Protein AF-A0A2P5XLQ3-F1 (afdb_monomer)

Structure (mmCIF, N/CA/C/O backbone):
data_AF-A0A2P5XLQ3-F1
#
_entry.id   AF-A0A2P5XLQ3-F1
#
loop_
_atom_site.group_PDB
_atom_site.id
_atom_site.type_symbol
_atom_site.label_atom_id
_atom_site.label_alt_id
_atom_site.label_comp_id
_atom_site.label_asym_id
_atom_site.label_entity_id
_atom_site.label_seq_id
_atom_site.pdbx_PDB_ins_code
_atom_site.Cartn_x
_atom_site.Cartn_y
_atom_site.Cartn_z
_atom_site.occupancy
_atom_site.B_iso_or_equiv
_atom_site.auth_seq_id
_atom_site.auth_comp_id
_atom_site.auth_asym_id
_atom_site.auth_atom_id
_atom_site.pdbx_PDB_model_num
ATOM 1 N N . MET A 1 1 ? -2.261 -3.321 -20.884 1.00 63.38 1 MET A N 1
ATOM 2 C CA . MET A 1 1 ? -0.799 -3.172 -21.039 1.00 63.38 1 MET A CA 1
ATOM 3 C C . MET A 1 1 ? -0.384 -2.001 -20.158 1.00 63.38 1 MET A C 1
ATOM 5 O O . MET A 1 1 ? -1.072 -0.987 -20.222 1.00 63.38 1 MET A O 1
ATOM 9 N N . VAL A 1 2 ? 0.574 -2.206 -19.244 1.00 79.94 2 VAL A N 1
ATOM 10 C CA . VAL A 1 2 ? 0.950 -1.219 -18.205 1.00 79.94 2 VAL A CA 1
ATOM 11 C C . VAL A 1 2 ? 1.872 -0.143 -18.774 1.00 79.94 2 VAL A C 1
ATOM 13 O O . VAL A 1 2 ? 1.568 1.031 -18.617 1.00 79.94 2 VAL A O 1
ATOM 16 N N . ASP A 1 3 ? 2.910 -0.561 -19.497 1.00 82.62 3 ASP A N 1
ATOM 17 C CA . ASP A 1 3 ? 3.760 0.301 -20.324 1.00 82.62 3 ASP A CA 1
ATOM 18 C C . ASP A 1 3 ? 2.931 0.839 -21.508 1.00 82.62 3 ASP A C 1
ATOM 20 O O . ASP A 1 3 ? 2.495 0.077 -22.382 1.00 82.62 3 ASP A O 1
ATOM 24 N N . ARG A 1 4 ? 2.608 2.133 -21.480 1.00 82.19 4 ARG A N 1
ATOM 25 C CA . ARG A 1 4 ? 1.771 2.809 -22.479 1.00 82.19 4 ARG A CA 1
ATOM 26 C C . ARG A 1 4 ? 2.598 3.488 -23.546 1.00 82.19 4 ARG A C 1
ATOM 28 O O . ARG A 1 4 ? 2.154 3.525 -24.696 1.00 82.19 4 ARG A O 1
ATOM 35 N N . ASP A 1 5 ? 3.748 4.031 -23.171 1.00 84.88 5 ASP A N 1
ATOM 36 C CA . ASP A 1 5 ? 4.644 4.707 -24.102 1.00 84.88 5 ASP A CA 1
ATOM 37 C C . ASP A 1 5 ? 5.533 3.727 -24.893 1.00 84.88 5 ASP A C 1
ATOM 39 O O . ASP A 1 5 ? 6.143 4.119 -25.890 1.00 84.88 5 ASP A O 1
ATOM 43 N N . ARG A 1 6 ? 5.508 2.436 -24.530 1.00 83.38 6 ARG A N 1
ATOM 44 C CA . ARG A 1 6 ? 6.303 1.343 -25.111 1.00 83.38 6 ARG A CA 1
ATOM 45 C C . ARG A 1 6 ? 7.800 1.576 -24.959 1.00 83.38 6 ARG A C 1
ATOM 47 O O . ARG A 1 6 ? 8.581 1.143 -25.810 1.00 83.38 6 ARG A O 1
ATOM 54 N N . SER A 1 7 ? 8.204 2.259 -23.894 1.00 84.19 7 SER A N 1
ATOM 55 C CA . SER A 1 7 ? 9.611 2.505 -23.596 1.00 84.19 7 SER A CA 1
ATOM 56 C C . SER A 1 7 ? 10.338 1.257 -23.088 1.00 84.19 7 SER A C 1
ATOM 58 O O . SER A 1 7 ? 11.570 1.244 -23.076 1.00 84.19 7 SER A O 1
ATOM 60 N N . GLY A 1 8 ? 9.610 0.205 -22.690 1.00 83.25 8 GLY A N 1
ATOM 61 C CA . GLY A 1 8 ? 10.166 -0.994 -22.058 1.00 83.25 8 GLY A CA 1
ATOM 62 C C . GLY A 1 8 ? 10.440 -0.826 -20.560 1.00 83.25 8 GLY A C 1
ATOM 63 O O . GLY A 1 8 ? 10.924 -1.759 -19.917 1.00 83.25 8 GLY A O 1
ATOM 64 N N . PHE A 1 9 ? 10.112 0.341 -20.007 1.00 84.69 9 PHE A N 1
ATOM 65 C CA . PHE A 1 9 ? 10.218 0.682 -18.595 1.00 84.69 9 PHE A CA 1
ATOM 66 C C . PHE A 1 9 ? 8.878 1.213 -18.096 1.00 84.69 9 PHE A C 1
ATOM 68 O O . PHE A 1 9 ? 8.028 1.589 -18.890 1.00 84.69 9 PHE A O 1
ATOM 75 N N . ILE A 1 10 ? 8.700 1.235 -16.778 1.00 86.81 10 ILE A N 1
ATOM 76 C CA . ILE A 1 10 ? 7.489 1.752 -16.142 1.00 86.81 10 ILE A CA 1
ATOM 77 C C . ILE A 1 10 ? 7.848 2.995 -15.333 1.00 86.81 10 ILE A C 1
ATOM 79 O O . ILE A 1 10 ? 8.712 2.941 -14.445 1.00 86.81 10 ILE A O 1
ATOM 83 N N . ASP A 1 11 ? 7.180 4.105 -15.646 1.00 87.38 11 ASP A N 1
ATOM 84 C CA . ASP A 1 11 ? 7.294 5.366 -14.910 1.00 87.38 11 ASP A CA 1
ATOM 85 C C . ASP A 1 11 ? 6.272 5.494 -13.758 1.00 87.38 11 ASP A C 1
ATOM 87 O O . ASP A 1 11 ? 5.421 4.626 -13.534 1.00 87.38 11 ASP A O 1
ATOM 91 N N . GLU A 1 12 ? 6.365 6.581 -12.981 1.00 87.56 12 GLU A N 1
ATOM 92 C CA . GLU A 1 12 ? 5.473 6.800 -11.835 1.00 87.56 12 GLU A CA 1
ATOM 93 C C . GLU A 1 12 ? 3.995 6.953 -12.229 1.00 87.56 12 GLU A C 1
ATOM 95 O O . GLU A 1 12 ? 3.105 6.524 -11.492 1.00 87.56 12 GLU A O 1
ATOM 100 N N . TYR A 1 13 ? 3.701 7.525 -13.395 1.00 87.25 13 TYR A N 1
ATOM 101 C CA . TYR A 1 13 ? 2.334 7.748 -13.860 1.00 87.25 13 TYR A CA 1
ATOM 102 C C . TYR A 1 13 ? 1.706 6.461 -14.394 1.00 87.25 13 TYR A C 1
ATOM 104 O O . TYR A 1 13 ? 0.527 6.194 -14.138 1.00 87.25 13 TYR A O 1
ATOM 112 N N . GLU A 1 14 ? 2.482 5.652 -15.106 1.00 88.75 14 GLU A N 1
ATOM 113 C CA . GLU A 1 14 ? 2.084 4.332 -15.584 1.00 88.75 14 GLU A CA 1
ATOM 114 C C . GLU A 1 14 ? 1.853 3.376 -14.418 1.00 88.75 14 GLU A C 1
ATOM 116 O O . GLU A 1 14 ? 0.816 2.705 -14.366 1.00 88.75 14 GLU A O 1
ATOM 121 N N . LEU A 1 15 ? 2.751 3.383 -13.427 1.00 86.94 15 LEU A N 1
ATOM 122 C CA . LEU A 1 15 ? 2.586 2.591 -12.214 1.00 86.94 15 LEU A CA 1
ATOM 123 C C . LEU A 1 15 ? 1.367 3.049 -11.407 1.00 86.94 15 LEU A C 1
ATOM 125 O O . LEU A 1 15 ? 0.558 2.214 -10.996 1.00 86.94 15 LEU A O 1
ATOM 129 N N . GLN A 1 16 ? 1.182 4.362 -11.220 1.00 88.12 16 GLN A N 1
ATOM 130 C CA . GLN A 1 16 ? 0.004 4.891 -10.531 1.00 88.12 16 GLN A CA 1
ATOM 131 C C . GLN A 1 16 ? -1.280 4.422 -11.210 1.00 88.12 16 GLN A C 1
ATOM 133 O O . GLN A 1 16 ? -2.210 3.991 -10.527 1.00 88.12 16 GLN A O 1
ATOM 138 N N . GLN A 1 17 ? -1.349 4.488 -12.539 1.00 86.19 17 GLN A N 1
ATOM 139 C CA . GLN A 1 17 ? -2.537 4.070 -13.277 1.00 86.19 17 GLN A CA 1
ATOM 140 C C . GLN A 1 17 ? -2.759 2.562 -13.230 1.00 86.19 17 GLN A C 1
ATOM 142 O O . GLN A 1 17 ? -3.901 2.132 -13.070 1.00 86.19 17 GLN A O 1
ATOM 147 N N . ALA A 1 18 ? -1.697 1.760 -13.309 1.00 84.50 18 ALA A N 1
ATOM 148 C CA . ALA A 1 18 ? -1.797 0.313 -13.165 1.00 84.50 18 ALA A CA 1
ATOM 149 C C . ALA A 1 18 ? -2.370 -0.073 -11.796 1.00 84.50 18 ALA A C 1
ATOM 151 O O . ALA A 1 18 ? -3.305 -0.870 -11.725 1.00 84.50 18 ALA A O 1
ATOM 152 N N . LEU A 1 19 ? -1.883 0.544 -10.718 1.00 80.81 19 LEU A N 1
ATOM 153 C CA . LEU A 1 19 ? -2.339 0.245 -9.358 1.00 80.81 19 LEU A CA 1
ATOM 154 C C . LEU A 1 19 ? -3.721 0.828 -9.048 1.00 80.81 19 LEU A C 1
ATOM 156 O O . LEU A 1 19 ? -4.544 0.164 -8.418 1.00 80.81 19 LEU A O 1
ATOM 160 N N . SER A 1 20 ? -4.017 2.020 -9.567 1.00 81.06 20 SER A N 1
ATOM 161 C CA . SER A 1 20 ? -5.327 2.670 -9.415 1.00 81.06 20 SER A CA 1
ATOM 162 C C . SER A 1 20 ? -6.425 2.021 -10.263 1.00 81.06 20 SER A C 1
ATOM 164 O O . SER A 1 20 ? -7.592 2.341 -10.088 1.00 81.06 20 SER A O 1
ATOM 166 N N . SER A 1 21 ? -6.088 1.122 -11.194 1.00 73.31 21 SER A N 1
ATOM 167 C CA . SER A 1 21 ? -7.097 0.394 -11.976 1.00 73.31 21 SER A CA 1
ATOM 168 C C . SER A 1 21 ? -7.820 -0.695 -11.172 1.00 73.31 21 SER A C 1
ATOM 170 O O . SER A 1 21 ? -8.918 -1.096 -11.548 1.00 73.31 21 SER A O 1
ATOM 172 N N . GLY A 1 22 ? -7.230 -1.157 -10.060 1.00 65.00 22 GLY A N 1
ATOM 173 C CA . GLY A 1 22 ? -7.792 -2.215 -9.213 1.00 65.00 22 GLY A CA 1
ATOM 174 C C . GLY A 1 22 ? -8.349 -1.757 -7.858 1.00 65.00 22 GLY A C 1
ATOM 175 O O . GLY A 1 22 ? -8.965 -2.572 -7.182 1.00 65.00 22 GLY A O 1
ATOM 176 N N . TYR A 1 23 ? -8.117 -0.506 -7.446 1.00 65.56 23 TYR A N 1
ATOM 177 C CA . TYR A 1 23 ? -8.561 0.080 -6.170 1.00 65.56 23 TYR A CA 1
ATOM 178 C C . TYR A 1 23 ? -8.701 1.606 -6.289 1.00 65.56 23 TYR A C 1
ATOM 180 O O . TYR A 1 23 ? -8.574 2.173 -7.370 1.00 65.56 23 TYR A O 1
ATOM 188 N N . GLN A 1 24 ? -8.947 2.285 -5.164 1.00 71.12 24 GLN A N 1
ATOM 189 C CA . GLN A 1 24 ? -8.862 3.741 -5.062 1.00 71.12 24 GLN A CA 1
ATOM 190 C C . GLN A 1 24 ? -7.516 4.270 -5.578 1.00 71.12 24 GLN A C 1
ATOM 192 O O . GLN A 1 24 ? -6.494 3.581 -5.555 1.00 71.12 24 GLN A O 1
ATOM 197 N N . ARG A 1 25 ? -7.532 5.519 -6.050 1.00 77.44 25 ARG A N 1
ATOM 198 C CA . ARG A 1 25 ? -6.362 6.173 -6.632 1.00 77.44 25 ARG A CA 1
ATOM 199 C C . ARG A 1 25 ? -5.209 6.199 -5.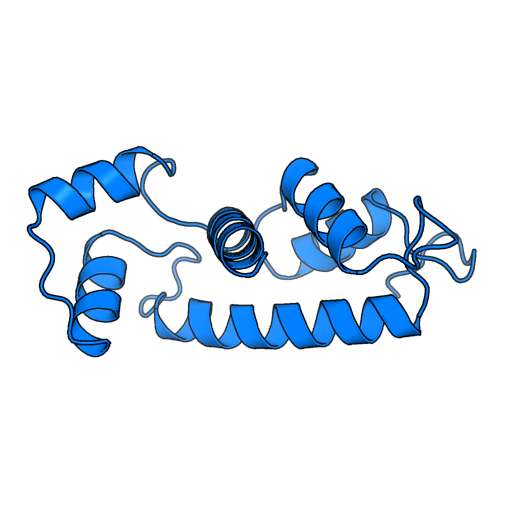628 1.00 77.44 25 ARG A C 1
ATOM 201 O O . ARG A 1 25 ? -5.318 6.853 -4.596 1.00 77.44 25 ARG A O 1
ATOM 208 N N . PHE A 1 26 ? -4.114 5.523 -5.966 1.00 81.81 26 PHE A N 1
ATOM 209 C CA . PHE A 1 26 ? -2.894 5.528 -5.161 1.00 81.81 26 PHE A CA 1
ATOM 210 C C . PHE A 1 26 ? -2.287 6.927 -5.110 1.00 81.81 26 PHE A C 1
ATOM 212 O O . PHE A 1 26 ? -2.225 7.625 -6.132 1.00 81.81 26 PHE A O 1
ATOM 219 N N . ASN A 1 27 ? -1.788 7.331 -3.945 1.00 85.06 27 ASN A N 1
ATOM 220 C CA . ASN A 1 27 ? -1.082 8.593 -3.813 1.00 85.06 27 ASN A CA 1
ATOM 221 C C . ASN A 1 27 ? 0.288 8.509 -4.505 1.00 85.06 27 ASN A C 1
ATOM 223 O O . ASN A 1 27 ? 0.998 7.509 -4.404 1.00 85.06 27 ASN A O 1
ATOM 227 N N . LEU A 1 28 ? 0.693 9.587 -5.185 1.00 85.81 28 LEU A N 1
ATOM 228 C CA . LEU A 1 28 ? 2.011 9.673 -5.824 1.00 85.81 28 LEU A CA 1
ATOM 229 C C . LEU A 1 28 ? 3.155 9.463 -4.824 1.00 85.81 28 LEU A C 1
ATOM 231 O O . LEU A 1 28 ? 4.203 8.947 -5.201 1.00 85.81 28 LEU A O 1
ATOM 235 N N . ARG A 1 29 ? 2.966 9.820 -3.547 1.00 86.19 29 ARG A N 1
ATOM 236 C CA . ARG A 1 29 ? 3.961 9.542 -2.503 1.00 86.19 29 ARG A CA 1
ATOM 237 C C . ARG A 1 29 ? 4.223 8.042 -2.359 1.00 86.19 29 ARG A C 1
ATOM 239 O O . ARG A 1 29 ? 5.381 7.634 -2.398 1.00 86.19 29 ARG A O 1
ATOM 246 N N . THR A 1 30 ? 3.171 7.239 -2.238 1.00 87.00 30 THR A N 1
ATOM 247 C CA . THR A 1 30 ? 3.276 5.781 -2.119 1.00 87.00 30 THR A CA 1
ATOM 248 C C . THR A 1 30 ? 3.897 5.184 -3.372 1.00 87.00 30 THR A C 1
ATOM 250 O O . THR A 1 30 ? 4.800 4.363 -3.275 1.00 87.00 30 THR A O 1
ATOM 253 N N . ILE A 1 31 ? 3.497 5.657 -4.556 1.00 89.19 31 ILE A N 1
ATOM 254 C CA . ILE A 1 31 ? 4.095 5.232 -5.830 1.00 89.19 31 ILE A CA 1
ATOM 255 C C . ILE A 1 31 ? 5.605 5.485 -5.850 1.00 89.19 31 ILE A C 1
ATOM 257 O O . ILE A 1 31 ? 6.374 4.578 -6.159 1.00 89.19 31 ILE A O 1
ATOM 261 N N . ARG A 1 32 ? 6.048 6.680 -5.450 1.00 88.00 32 ARG A N 1
ATOM 262 C CA . ARG A 1 32 ? 7.476 7.019 -5.373 1.00 88.00 32 ARG A CA 1
ATOM 263 C C . ARG A 1 32 ? 8.225 6.174 -4.352 1.00 88.00 32 ARG A C 1
ATOM 265 O O . ARG A 1 32 ? 9.355 5.786 -4.625 1.00 88.00 32 ARG A O 1
ATOM 272 N N . LEU A 1 33 ? 7.610 5.869 -3.209 1.00 87.19 33 LEU A N 1
ATOM 273 C CA . LEU A 1 33 ? 8.179 4.955 -2.218 1.00 87.19 33 LEU A CA 1
ATOM 274 C C . LEU A 1 33 ? 8.354 3.549 -2.810 1.00 87.19 33 LEU A C 1
ATOM 276 O O . LEU A 1 33 ? 9.427 2.969 -2.702 1.00 87.19 33 LEU A O 1
ATOM 280 N N . LEU A 1 34 ? 7.331 3.023 -3.484 1.00 87.12 34 LEU A N 1
ATOM 281 C CA . LEU A 1 34 ? 7.384 1.718 -4.143 1.00 87.12 34 LEU A CA 1
ATOM 282 C C . LEU A 1 34 ? 8.469 1.672 -5.222 1.00 87.12 34 LEU A C 1
ATOM 284 O O . LEU A 1 34 ? 9.260 0.732 -5.254 1.00 87.12 34 LEU A O 1
ATOM 288 N N . MET A 1 35 ? 8.561 2.708 -6.057 1.00 87.44 35 MET A N 1
ATOM 289 C CA . MET A 1 35 ? 9.653 2.835 -7.022 1.00 87.44 35 MET A CA 1
ATOM 290 C C . MET A 1 35 ? 11.004 2.891 -6.321 1.00 87.44 35 MET A C 1
ATOM 292 O O . MET A 1 35 ? 11.914 2.173 -6.706 1.00 87.44 35 MET A O 1
ATOM 296 N N . PHE A 1 36 ? 11.136 3.675 -5.254 1.00 86.12 36 PHE A N 1
ATOM 297 C CA . PHE A 1 36 ? 12.378 3.771 -4.497 1.00 86.12 36 PHE A CA 1
ATOM 298 C C . PHE A 1 36 ?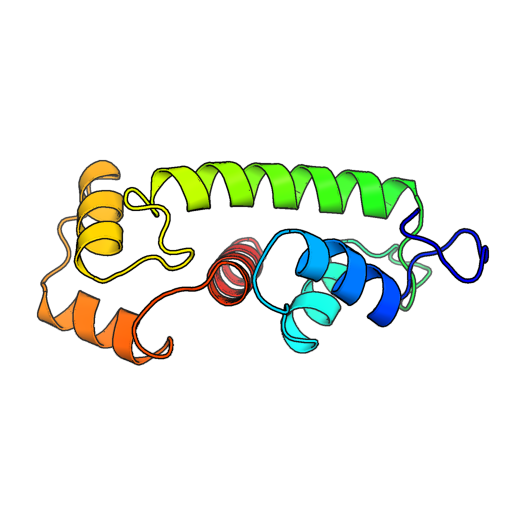 12.835 2.432 -3.902 1.00 86.12 36 PHE A C 1
ATOM 300 O O . PHE A 1 36 ? 14.033 2.163 -3.889 1.00 86.12 36 PHE A O 1
ATOM 307 N N . LEU A 1 37 ? 11.901 1.604 -3.434 1.00 84.75 37 LEU A N 1
ATOM 308 C CA . LEU A 1 37 ? 12.196 0.320 -2.796 1.00 84.75 37 LEU A CA 1
ATOM 309 C C . LEU A 1 37 ? 12.534 -0.795 -3.791 1.00 84.75 37 LEU A C 1
ATOM 311 O O . LEU A 1 37 ? 13.302 -1.690 -3.452 1.00 84.75 37 LEU A O 1
ATOM 315 N N . PHE A 1 38 ? 11.954 -0.760 -4.993 1.00 85.06 38 PHE A N 1
ATOM 316 C CA . PHE A 1 38 ? 12.081 -1.838 -5.982 1.00 85.06 38 PHE A CA 1
ATOM 317 C C . PHE A 1 38 ? 12.953 -1.484 -7.187 1.00 85.06 38 PHE A C 1
ATOM 319 O O . PHE A 1 38 ? 13.267 -2.371 -7.976 1.00 85.06 38 PHE A O 1
ATOM 326 N N . LYS A 1 39 ? 13.339 -0.215 -7.351 1.00 81.31 39 LYS A N 1
ATOM 327 C CA . LYS A 1 39 ? 14.216 0.225 -8.440 1.00 81.31 39 LYS A CA 1
ATOM 328 C C . LYS A 1 39 ? 15.565 -0.480 -8.416 1.00 81.31 39 LYS A C 1
ATOM 330 O O . LYS A 1 39 ? 16.082 -0.897 -7.378 1.00 81.31 39 LYS A O 1
ATOM 335 N N . ASN A 1 40 ? 16.186 -0.480 -9.583 1.00 78.00 40 ASN A N 1
ATOM 336 C CA . ASN A 1 40 ? 17.568 -0.871 -9.729 1.00 78.00 40 ASN A CA 1
ATOM 337 C C . ASN A 1 40 ? 18.492 0.159 -9.033 1.00 78.00 40 ASN A C 1
ATOM 339 O O . ASN A 1 40 ? 18.288 1.366 -9.188 1.00 78.00 40 ASN A O 1
ATOM 343 N N . PRO A 1 41 ? 19.532 -0.260 -8.288 1.00 72.06 41 PRO A N 1
ATOM 344 C CA . PRO A 1 41 ? 20.480 0.673 -7.670 1.00 72.06 41 PRO A CA 1
ATOM 345 C C . PRO A 1 41 ? 21.230 1.551 -8.687 1.00 72.06 41 PRO A C 1
ATOM 347 O O . PRO A 1 41 ? 21.714 2.620 -8.316 1.00 72.06 41 PRO A O 1
ATOM 350 N N . TYR A 1 42 ? 21.306 1.130 -9.953 1.00 72.62 42 TYR A N 1
ATOM 351 C C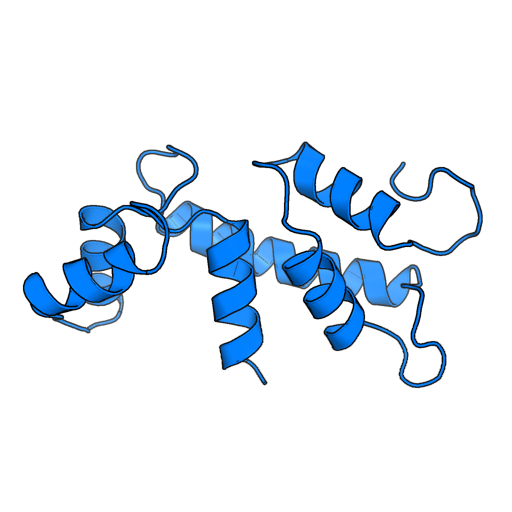A . TYR A 1 42 ? 21.996 1.848 -11.025 1.00 72.62 42 TYR A CA 1
ATOM 352 C C . TYR A 1 42 ? 21.074 2.729 -11.883 1.00 72.62 42 TYR A C 1
ATOM 354 O O . TYR A 1 42 ? 21.576 3.610 -12.577 1.00 72.62 42 TYR A O 1
ATOM 362 N N . ASP A 1 43 ? 19.750 2.545 -11.814 1.00 67.25 43 ASP A N 1
ATOM 363 C CA . ASP A 1 43 ? 18.775 3.389 -12.515 1.00 67.25 43 ASP A CA 1
ATOM 364 C C . ASP A 1 43 ? 17.635 3.785 -11.573 1.00 67.25 43 ASP A C 1
ATOM 366 O O . ASP A 1 43 ? 16.774 2.992 -11.192 1.00 67.25 43 ASP A O 1
ATOM 370 N N . SER A 1 44 ? 17.684 5.043 -11.135 1.00 64.94 44 SER A N 1
ATOM 371 C CA . SER A 1 44 ? 16.914 5.484 -9.981 1.00 64.94 44 SER A CA 1
ATOM 372 C C . SER A 1 44 ? 15.467 5.891 -10.276 1.00 64.94 44 SER A C 1
ATOM 374 O O . SER A 1 44 ? 14.699 6.102 -9.333 1.00 64.94 44 SER A O 1
ATOM 376 N N . LEU A 1 45 ? 15.125 6.062 -11.555 1.00 68.50 45 LEU A N 1
ATOM 377 C CA . LEU A 1 45 ? 13.923 6.780 -11.995 1.00 68.50 45 LEU A CA 1
ATOM 378 C C . LEU A 1 45 ? 12.898 5.886 -12.698 1.00 68.50 45 LEU A C 1
ATOM 380 O O . LEU A 1 45 ? 11.805 6.360 -13.002 1.00 68.50 45 LEU A O 1
ATOM 384 N N . ARG A 1 46 ? 13.232 4.620 -12.968 1.00 76.69 46 ARG A N 1
ATOM 385 C CA . ARG A 1 46 ? 12.406 3.714 -13.773 1.00 76.69 46 ARG A CA 1
ATOM 386 C C . ARG A 1 46 ? 12.407 2.300 -13.205 1.00 76.69 46 ARG A C 1
ATOM 388 O O . ARG A 1 46 ? 13.393 1.851 -12.626 1.00 76.69 46 ARG A O 1
ATOM 395 N N . ILE A 1 47 ? 11.291 1.599 -13.383 1.00 83.44 47 ILE A N 1
ATOM 396 C CA . ILE A 1 47 ? 11.154 0.183 -13.030 1.00 83.44 47 ILE A CA 1
ATOM 397 C C . ILE A 1 47 ? 11.241 -0.643 -14.315 1.00 83.44 47 ILE A C 1
ATOM 399 O O . ILE A 1 47 ? 10.469 -0.425 -15.248 1.00 83.44 47 ILE A O 1
ATOM 403 N N . GLY A 1 48 ? 12.175 -1.593 -14.363 1.00 84.81 48 GLY A N 1
ATOM 404 C CA . GLY A 1 48 ? 12.252 -2.579 -15.435 1.00 84.81 48 GLY A CA 1
ATOM 405 C C . GLY A 1 48 ? 11.260 -3.736 -15.238 1.00 84.81 48 GLY A C 1
ATOM 406 O O . GLY A 1 48 ? 10.619 -3.857 -14.193 1.00 84.81 48 GLY A O 1
ATOM 407 N N . PRO A 1 49 ? 11.116 -4.640 -16.221 1.00 83.19 49 PRO A N 1
ATOM 408 C CA . PRO A 1 49 ? 10.156 -5.743 -16.144 1.00 83.19 49 PRO A CA 1
ATOM 409 C C . PRO A 1 49 ? 10.389 -6.689 -14.956 1.00 83.19 49 PRO A C 1
ATOM 411 O O . PRO A 1 49 ? 9.433 -7.211 -14.381 1.00 83.19 49 PRO A O 1
ATOM 414 N N . MET A 1 50 ? 11.653 -6.911 -14.579 1.00 85.44 50 MET A N 1
ATOM 415 C CA . MET A 1 50 ? 12.019 -7.778 -13.454 1.00 85.44 50 MET A CA 1
ATOM 416 C C . MET A 1 50 ? 11.643 -7.140 -12.116 1.00 85.44 50 MET A C 1
ATOM 418 O O . MET A 1 50 ? 11.006 -7.776 -11.275 1.00 85.44 50 MET A O 1
ATOM 422 N N . GLU A 1 51 ? 11.988 -5.867 -11.943 1.00 87.12 51 GLU A N 1
ATOM 423 C CA . GLU A 1 51 ? 11.637 -5.066 -10.775 1.00 87.12 51 GLU A CA 1
ATOM 424 C C . GLU A 1 51 ? 10.114 -4.937 -10.647 1.00 87.12 51 GLU A C 1
ATOM 426 O O . GLU A 1 51 ? 9.562 -5.082 -9.555 1.00 87.12 51 GLU A O 1
ATOM 431 N N . PHE A 1 52 ? 9.412 -4.759 -11.771 1.00 86.44 52 PHE A N 1
ATOM 432 C CA . PHE A 1 52 ? 7.954 -4.715 -11.800 1.00 86.44 52 PHE A CA 1
ATOM 433 C C . PHE A 1 52 ? 7.332 -6.040 -11.366 1.00 86.44 52 PHE A C 1
ATOM 435 O O . PHE A 1 52 ? 6.383 -6.036 -10.587 1.00 86.44 52 PHE A O 1
ATOM 442 N N . ALA A 1 53 ? 7.862 -7.179 -11.818 1.00 87.06 53 ALA A N 1
ATOM 443 C CA . ALA A 1 53 ? 7.370 -8.486 -11.391 1.00 87.06 53 ALA A CA 1
ATOM 444 C C . ALA A 1 53 ? 7.536 -8.691 -9.874 1.00 87.06 53 ALA A C 1
ATOM 446 O O . ALA A 1 53 ? 6.615 -9.176 -9.209 1.00 87.06 53 ALA A O 1
ATOM 447 N N . ALA A 1 54 ? 8.675 -8.273 -9.310 1.00 88.31 54 ALA A N 1
ATOM 448 C CA . ALA A 1 54 ? 8.918 -8.320 -7.869 1.00 88.31 54 ALA A CA 1
ATOM 449 C C . ALA A 1 54 ? 7.961 -7.398 -7.094 1.00 88.31 54 ALA A C 1
ATOM 451 O O . ALA A 1 54 ? 7.346 -7.829 -6.112 1.00 88.31 54 ALA A O 1
ATOM 452 N N . LEU A 1 55 ? 7.780 -6.162 -7.568 1.00 88.69 55 LEU A N 1
ATOM 453 C CA . LEU A 1 55 ? 6.830 -5.202 -7.010 1.00 88.69 55 LEU A CA 1
ATOM 454 C C . LEU A 1 55 ? 5.402 -5.761 -7.039 1.00 88.69 55 LEU A C 1
ATOM 456 O O . LEU A 1 55 ? 4.708 -5.742 -6.024 1.00 88.69 55 LEU A O 1
ATOM 460 N N . TRP A 1 56 ? 4.971 -6.286 -8.185 1.00 87.31 56 TRP A N 1
ATOM 461 C CA . TRP A 1 56 ? 3.625 -6.816 -8.385 1.00 87.31 56 TRP A CA 1
ATOM 462 C C . TRP A 1 56 ? 3.346 -8.017 -7.482 1.00 87.31 56 TRP A C 1
ATOM 464 O O . TRP A 1 56 ? 2.287 -8.092 -6.861 1.00 87.31 56 TRP A O 1
ATOM 474 N N . SER A 1 57 ? 4.317 -8.924 -7.345 1.00 87.94 57 SER A N 1
ATOM 475 C CA . SER A 1 57 ? 4.233 -10.055 -6.418 1.00 87.94 57 SER A CA 1
ATOM 476 C C . SER A 1 57 ? 4.112 -9.588 -4.962 1.00 87.94 57 SER A C 1
ATOM 478 O O . SER A 1 57 ? 3.238 -10.051 -4.224 1.00 87.94 57 SER A O 1
ATOM 480 N N . CYS A 1 58 ? 4.922 -8.603 -4.557 1.00 86.56 58 CYS A N 1
ATOM 481 C CA . CYS A 1 58 ? 4.856 -8.026 -3.215 1.00 86.56 58 CYS A CA 1
ATOM 482 C C . CYS A 1 58 ? 3.493 -7.369 -2.944 1.00 86.56 58 CYS A C 1
ATOM 484 O O . CYS A 1 58 ? 2.872 -7.628 -1.913 1.00 86.56 58 CYS A O 1
ATOM 486 N N . LEU A 1 59 ? 2.986 -6.571 -3.887 1.00 86.00 59 LEU A N 1
ATOM 487 C CA . LEU A 1 59 ? 1.664 -5.952 -3.788 1.00 86.00 59 LEU A CA 1
ATOM 488 C C . LEU A 1 59 ? 0.537 -6.990 -3.767 1.00 86.00 59 LEU A C 1
ATOM 490 O O . LEU A 1 59 ? -0.446 -6.792 -3.059 1.00 86.00 59 LEU A O 1
ATOM 494 N N . GLY A 1 60 ? 0.684 -8.108 -4.481 1.00 85.62 60 GLY A N 1
ATOM 495 C CA . GLY A 1 60 ? -0.237 -9.243 -4.403 1.00 85.62 60 GLY A CA 1
ATOM 496 C C . GLY A 1 60 ? -0.290 -9.861 -3.004 1.00 85.62 60 GLY A C 1
ATOM 497 O O . GLY A 1 60 ? -1.372 -10.158 -2.501 1.00 85.62 60 GLY A O 1
ATOM 498 N N . HIS A 1 61 ? 0.858 -9.983 -2.333 1.00 86.19 61 HIS A N 1
ATOM 499 C CA . HIS A 1 61 ? 0.906 -10.449 -0.947 1.00 86.19 61 HIS A CA 1
ATOM 500 C C . HIS A 1 61 ? 0.214 -9.465 0.005 1.00 86.19 61 HIS A C 1
ATOM 502 O O . HIS A 1 61 ? -0.648 -9.863 0.786 1.00 86.19 61 HIS A O 1
ATOM 508 N N . TRP A 1 62 ? 0.545 -8.173 -0.084 1.00 85.00 62 TRP A N 1
ATOM 509 C CA . TRP A 1 62 ? -0.099 -7.139 0.733 1.00 85.00 62 TRP A CA 1
ATOM 510 C C . TRP A 1 62 ? -1.604 -7.051 0.478 1.00 85.00 62 TRP A C 1
ATOM 512 O O . TRP A 1 62 ? -2.365 -6.856 1.421 1.00 85.00 62 TRP A O 1
ATOM 522 N N . ARG A 1 63 ? -2.045 -7.261 -0.767 1.00 84.81 63 ARG A N 1
ATOM 523 C CA . ARG A 1 63 ? -3.464 -7.354 -1.127 1.00 84.81 63 ARG A CA 1
ATOM 524 C C . ARG A 1 63 ? -4.152 -8.505 -0.404 1.00 84.81 63 ARG A C 1
ATOM 526 O O . ARG A 1 63 ? -5.177 -8.276 0.220 1.00 84.81 63 ARG A O 1
ATOM 533 N N . ALA A 1 64 ? -3.582 -9.708 -0.434 1.00 86.25 64 ALA A N 1
ATOM 534 C CA . ALA A 1 64 ? -4.173 -10.858 0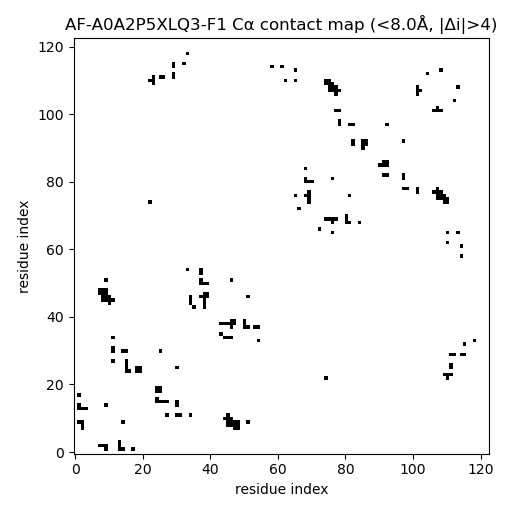.251 1.00 86.25 64 ALA A CA 1
ATOM 535 C C . ALA A 1 64 ? -4.305 -10.627 1.768 1.00 86.25 64 ALA A C 1
ATOM 537 O O . ALA A 1 64 ? -5.270 -11.068 2.389 1.00 86.25 64 ALA A O 1
ATOM 538 N N . VAL A 1 65 ? -3.349 -9.912 2.370 1.00 85.25 65 VAL A N 1
ATOM 539 C CA . VAL A 1 65 ? -3.425 -9.516 3.783 1.00 85.25 65 VAL A CA 1
ATOM 540 C C . VAL A 1 65 ? -4.507 -8.454 4.002 1.00 85.25 65 VAL A C 1
ATOM 542 O O . VAL A 1 65 ? -5.289 -8.583 4.938 1.00 85.25 65 VAL A O 1
ATOM 545 N N . PHE A 1 66 ? -4.585 -7.440 3.138 1.00 85.50 66 PHE A N 1
ATOM 546 C CA . PHE A 1 66 ? -5.600 -6.389 3.223 1.00 85.50 66 PHE A CA 1
ATOM 547 C C . PHE A 1 66 ? -7.015 -6.963 3.109 1.00 85.50 66 PHE A C 1
ATOM 549 O O . PHE A 1 66 ? -7.836 -6.722 3.983 1.00 85.50 66 PHE A O 1
ATOM 556 N N . GLU A 1 67 ? -7.273 -7.805 2.106 1.00 86.12 67 GLU A N 1
ATOM 557 C CA . GLU A 1 67 ? -8.567 -8.472 1.891 1.00 86.12 67 GLU A CA 1
ATOM 558 C C . GLU A 1 67 ? -8.949 -9.428 3.031 1.00 86.12 67 GLU A C 1
ATOM 560 O O . GLU A 1 67 ? -10.121 -9.734 3.231 1.00 86.12 67 GLU A O 1
ATOM 565 N N . ARG A 1 68 ? -7.969 -9.924 3.795 1.00 87.25 68 ARG A N 1
ATOM 566 C CA . ARG A 1 68 ? -8.234 -10.725 4.994 1.00 87.25 68 ARG A CA 1
ATOM 567 C C . ARG A 1 68 ? -8.728 -9.868 6.165 1.00 87.25 68 ARG A C 1
ATOM 569 O O . ARG A 1 68 ? -9.413 -10.395 7.045 1.00 87.25 68 ARG A O 1
ATOM 576 N N . PHE A 1 69 ? -8.344 -8.595 6.203 1.00 85.75 69 PHE A N 1
ATOM 577 C CA . PHE A 1 69 ? -8.731 -7.653 7.251 1.00 85.75 69 PHE A CA 1
ATOM 578 C C . PHE A 1 69 ? -9.991 -6.857 6.888 1.00 85.75 69 PHE A C 1
ATOM 580 O O . PHE A 1 69 ? -10.846 -6.730 7.755 1.00 85.75 69 PHE A O 1
ATOM 587 N N . ASP A 1 70 ? -10.129 -6.423 5.632 1.00 86.69 70 ASP A N 1
ATOM 588 C CA . ASP A 1 70 ? -11.328 -5.805 5.038 1.00 86.69 70 ASP A CA 1
ATOM 589 C C . ASP A 1 70 ? -12.406 -6.880 4.786 1.00 86.69 70 ASP A C 1
ATOM 591 O O . ASP A 1 70 ? -12.584 -7.399 3.677 1.00 86.69 70 ASP A O 1
ATOM 595 N N . ARG A 1 71 ? -13.063 -7.313 5.867 1.00 83.81 71 ARG A N 1
ATOM 596 C CA . ARG A 1 71 ? -14.028 -8.422 5.866 1.00 83.81 71 ARG A CA 1
ATOM 597 C C . ARG A 1 71 ? -15.318 -8.038 5.167 1.00 83.81 71 ARG A C 1
ATOM 599 O O . ARG A 1 71 ? -15.950 -8.910 4.563 1.00 83.81 71 ARG A O 1
ATOM 606 N N . ASP A 1 72 ? -15.724 -6.779 5.286 1.00 85.81 72 ASP A N 1
ATOM 607 C CA . ASP A 1 72 ? -16.933 -6.273 4.643 1.00 85.81 72 ASP A CA 1
ATOM 608 C C . ASP A 1 72 ? -16.705 -5.860 3.179 1.00 85.81 72 ASP A C 1
ATOM 610 O O . ASP A 1 72 ? -17.672 -5.665 2.437 1.00 85.81 72 ASP A O 1
ATOM 614 N N . ARG A 1 73 ? -15.439 -5.845 2.733 1.00 83.31 73 ARG A N 1
ATOM 615 C CA . ARG A 1 73 ? -15.009 -5.458 1.383 1.00 83.31 73 ARG A CA 1
ATOM 616 C C . ARG A 1 73 ? -15.407 -4.025 1.045 1.00 83.31 73 ARG A C 1
ATOM 618 O O . ARG A 1 73 ? -15.691 -3.713 -0.117 1.00 83.31 73 ARG A O 1
ATOM 625 N N . SER A 1 74 ? -15.427 -3.150 2.043 1.00 84.75 74 SER A N 1
ATOM 626 C CA . SER A 1 74 ? -15.660 -1.718 1.874 1.00 84.75 74 SER A CA 1
ATOM 627 C C . SER A 1 74 ? -14.502 -1.020 1.151 1.00 84.75 74 SER A C 1
ATOM 629 O O . SER A 1 74 ? -14.658 0.104 0.660 1.00 84.75 74 SER A O 1
ATOM 631 N N . GLY A 1 75 ? -13.341 -1.679 1.041 1.00 83.62 75 GLY A N 1
ATOM 632 C CA . GLY A 1 75 ? -12.119 -1.120 0.471 1.00 83.62 75 GLY A CA 1
ATOM 633 C C . GLY A 1 75 ? -11.324 -0.277 1.469 1.00 83.62 75 GLY A C 1
ATOM 634 O O . GLY A 1 75 ? -10.406 0.448 1.061 1.00 83.62 75 GLY A O 1
ATOM 635 N N . LYS A 1 76 ? -11.673 -0.338 2.759 1.00 86.25 76 LYS A N 1
ATOM 636 C CA . LYS A 1 76 ? -10.986 0.329 3.868 1.00 86.25 76 LYS A CA 1
ATOM 637 C C . LYS A 1 76 ? -11.032 -0.570 5.098 1.00 86.25 76 LYS A C 1
ATOM 639 O O . LYS A 1 76 ? -12.078 -1.102 5.401 1.00 86.25 76 LYS A O 1
ATOM 644 N N . ILE A 1 77 ? -9.933 -0.645 5.841 1.00 87.12 77 ILE A N 1
ATOM 645 C CA . ILE A 1 77 ? -9.920 -1.306 7.147 1.00 87.12 77 ILE A CA 1
ATOM 646 C C . ILE A 1 77 ? -10.433 -0.318 8.193 1.00 87.12 77 ILE A C 1
ATOM 648 O O . ILE A 1 77 ? -9.777 0.699 8.469 1.00 87.12 77 ILE A O 1
ATOM 652 N N . ASP A 1 78 ? -11.592 -0.615 8.770 1.00 86.88 78 ASP A N 1
ATOM 653 C CA . ASP A 1 78 ? -12.200 0.198 9.821 1.00 86.88 78 ASP A CA 1
ATOM 654 C C . ASP A 1 78 ? -11.691 -0.148 11.241 1.00 86.88 78 ASP A C 1
ATOM 656 O O . AS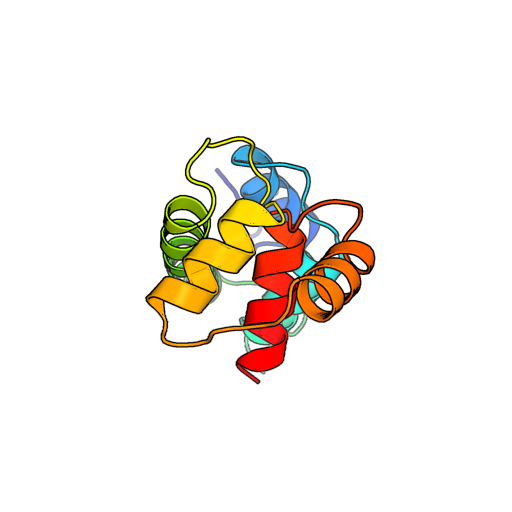P A 1 78 ? -10.786 -0.962 11.447 1.00 86.88 78 ASP A O 1
ATOM 660 N N . LEU A 1 79 ? -12.250 0.516 12.259 1.00 85.81 79 LEU A N 1
ATOM 661 C CA . LEU A 1 79 ? -11.890 0.301 13.666 1.00 85.81 79 LEU A CA 1
ATOM 662 C C . LEU A 1 79 ? -12.171 -1.111 14.161 1.00 85.81 79 LEU A C 1
ATOM 664 O O . LEU A 1 79 ? -11.372 -1.660 14.924 1.00 85.81 79 LEU A O 1
ATOM 668 N N . MET A 1 80 ? -13.308 -1.677 13.777 1.00 86.75 80 MET A N 1
ATOM 669 C CA . MET A 1 80 ? -13.695 -3.016 14.193 1.00 86.75 80 MET A CA 1
ATOM 670 C C . MET A 1 80 ? -12.829 -4.059 13.494 1.00 86.75 80 MET A C 1
ATOM 672 O O . MET A 1 80 ? -12.334 -4.973 14.150 1.00 86.75 80 MET A O 1
ATOM 676 N N . GLU A 1 81 ? -12.569 -3.880 12.206 1.00 89.06 81 GLU A N 1
ATOM 677 C CA . GLU A 1 81 ? -11.724 -4.760 11.406 1.00 89.06 81 GLU A CA 1
ATOM 678 C C . GLU A 1 81 ? -10.269 -4.744 11.870 1.00 89.06 81 GLU A C 1
ATOM 680 O O . GLU A 1 81 ? -9.674 -5.805 12.066 1.00 89.06 81 GLU A O 1
ATOM 685 N N . LEU A 1 82 ? -9.710 -3.562 12.150 1.00 84.81 82 LEU A N 1
ATOM 686 C CA . LEU A 1 82 ? -8.365 -3.433 12.708 1.00 84.81 82 LEU A CA 1
ATOM 687 C C . LEU A 1 82 ? -8.267 -4.080 14.095 1.00 84.81 82 LEU A C 1
ATOM 689 O O . LEU A 1 82 ? -7.288 -4.768 14.395 1.00 84.81 82 LEU A O 1
ATOM 693 N N . ARG A 1 83 ? -9.279 -3.877 14.948 1.00 85.88 83 ARG A N 1
ATOM 694 C CA . ARG A 1 83 ? -9.340 -4.505 16.274 1.00 85.88 83 ARG A CA 1
ATOM 695 C C . ARG A 1 83 ? -9.332 -6.023 16.149 1.00 85.88 83 ARG A C 1
ATOM 697 O O . ARG A 1 83 ? -8.551 -6.688 16.825 1.00 85.88 83 ARG A O 1
ATOM 704 N N . ASP A 1 84 ? -10.191 -6.561 15.296 1.00 85.75 84 ASP A N 1
ATOM 705 C CA . ASP A 1 84 ? -10.337 -7.996 15.099 1.00 85.75 84 ASP A CA 1
ATOM 706 C C . ASP A 1 84 ? -9.079 -8.610 14.460 1.00 85.75 84 ASP A C 1
ATOM 708 O O . ASP A 1 84 ? -8.668 -9.712 14.834 1.00 85.75 84 ASP A O 1
ATOM 712 N N . ALA A 1 85 ? -8.428 -7.888 13.544 1.00 82.88 85 ALA A N 1
ATOM 713 C CA . ALA A 1 85 ? -7.145 -8.257 12.957 1.00 82.88 85 ALA A CA 1
ATOM 714 C C . ALA A 1 85 ? -6.049 -8.368 14.025 1.00 82.88 85 ALA A C 1
ATOM 716 O O . ALA A 1 85 ? -5.412 -9.415 14.147 1.00 82.88 85 ALA A O 1
ATOM 717 N N . LEU A 1 86 ? -5.866 -7.328 14.842 1.00 81.38 86 LEU A N 1
ATOM 718 C CA . LEU A 1 86 ? -4.867 -7.305 15.915 1.00 81.38 86 LEU A CA 1
ATOM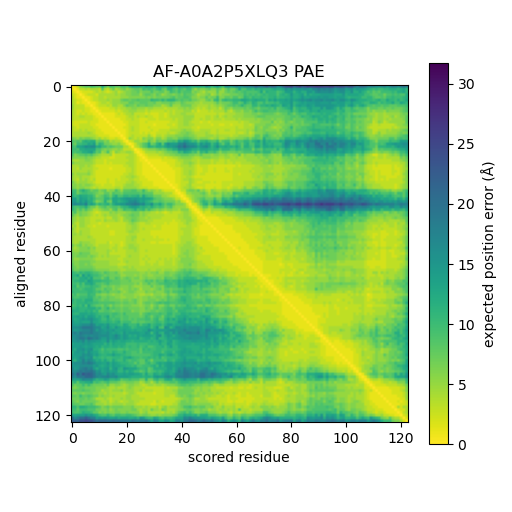 719 C C . LEU A 1 86 ? -5.149 -8.376 16.969 1.00 81.38 86 LEU A C 1
ATOM 721 O O . LEU A 1 86 ? -4.227 -9.072 17.394 1.00 81.38 86 LEU A O 1
ATOM 725 N N . TYR A 1 87 ? -6.422 -8.588 17.301 1.00 83.44 87 TYR A N 1
ATOM 726 C CA . TYR A 1 87 ? -6.833 -9.662 18.197 1.00 83.44 87 TYR A CA 1
ATOM 727 C C . TYR A 1 87 ? -6.485 -11.045 17.627 1.00 83.44 87 TYR A C 1
ATOM 729 O O . TYR A 1 87 ? -5.951 -11.886 18.346 1.00 83.44 87 TYR A O 1
ATOM 737 N N . SER A 1 88 ? -6.690 -11.270 16.322 1.00 77.06 88 SER A N 1
ATOM 738 C CA . SER A 1 88 ? -6.307 -12.525 15.651 1.00 77.06 88 SER A CA 1
ATOM 739 C C . SER A 1 88 ? -4.794 -12.775 15.624 1.00 77.06 88 SER A C 1
ATOM 741 O O . SER A 1 88 ? -4.360 -13.920 15.516 1.00 77.06 88 SER A O 1
ATOM 743 N N . LEU A 1 89 ? -3.997 -11.712 15.760 1.00 76.19 89 LEU A N 1
ATOM 744 C CA . LEU A 1 89 ? -2.540 -11.756 15.883 1.00 76.19 89 LEU A CA 1
ATOM 745 C C . LEU A 1 89 ? -2.068 -11.891 17.346 1.00 76.19 89 LEU A C 1
ATOM 747 O O . LEU A 1 89 ? -0.866 -11.940 17.591 1.00 76.19 89 LEU A O 1
ATOM 751 N N . GLY A 1 90 ? -2.991 -11.964 18.313 1.00 78.75 90 GLY A N 1
ATOM 752 C CA . GLY A 1 90 ? -2.691 -12.091 19.743 1.00 78.75 90 GLY A CA 1
ATOM 753 C C . GLY A 1 90 ? -2.529 -10.761 20.486 1.00 78.75 90 GLY A C 1
ATOM 754 O O . GLY A 1 90 ? -2.163 -10.762 21.661 1.00 78.75 90 GLY A O 1
ATOM 755 N N . TYR A 1 91 ? -2.817 -9.628 19.842 1.00 77.44 91 TYR A N 1
ATOM 756 C CA . TYR A 1 91 ? -2.715 -8.300 20.445 1.00 77.44 91 TYR A CA 1
ATOM 757 C C . TYR A 1 91 ? -4.089 -7.772 20.874 1.00 77.44 91 TYR A C 1
ATOM 759 O O . TYR A 1 91 ? -4.955 -7.484 20.050 1.00 77.44 91 TYR A O 1
ATOM 767 N N . ALA A 1 92 ? -4.275 -7.575 22.181 1.00 82.31 92 ALA A N 1
ATOM 768 C CA . ALA A 1 92 ? -5.446 -6.903 22.739 1.00 82.31 92 ALA A CA 1
ATOM 769 C C . ALA A 1 92 ? -5.136 -5.416 22.968 1.00 82.31 92 ALA A C 1
ATOM 771 O O . ALA A 1 92 ? -4.572 -5.032 23.993 1.00 82.31 92 ALA A O 1
ATOM 772 N N . ILE A 1 93 ? -5.478 -4.575 21.992 1.00 81.69 93 ILE A N 1
ATOM 773 C CA . ILE A 1 93 ? -5.215 -3.132 22.044 1.00 81.69 93 ILE A CA 1
ATOM 774 C C . ILE A 1 93 ? -6.462 -2.403 22.583 1.00 81.69 93 ILE A C 1
ATOM 776 O O . ILE A 1 93 ? -7.570 -2.667 22.107 1.00 81.69 93 ILE A O 1
ATOM 780 N N . PRO A 1 94 ? -6.323 -1.465 23.542 1.00 85.69 94 PRO A N 1
ATOM 781 C CA . PRO A 1 94 ? -7.449 -0.687 24.051 1.00 85.69 94 PRO A CA 1
ATOM 782 C C . PRO A 1 94 ? -8.160 0.133 22.956 1.00 85.69 94 PRO A C 1
ATOM 784 O O . PRO A 1 94 ? -7.485 0.719 22.103 1.00 85.69 94 PRO A O 1
ATOM 787 N N . PRO A 1 95 ? -9.500 0.279 23.007 1.00 83.50 95 PRO A N 1
ATOM 788 C CA . PRO A 1 95 ? -10.262 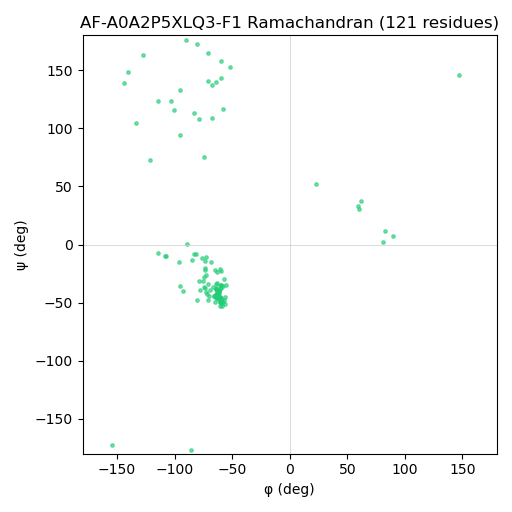1.036 22.009 1.00 83.50 95 PRO A CA 1
ATOM 789 C C . PRO A 1 95 ? -9.799 2.487 21.819 1.00 83.50 95 PRO A C 1
ATOM 791 O O . PRO A 1 95 ? -9.812 2.988 20.700 1.00 83.50 95 PRO A O 1
ATOM 794 N N . SER A 1 96 ? -9.344 3.151 22.885 1.00 86.06 96 SER A N 1
ATOM 795 C CA . SER A 1 96 ? -8.820 4.524 22.830 1.00 86.06 96 SER A CA 1
ATOM 796 C C . SER A 1 96 ? -7.545 4.639 21.989 1.00 86.06 96 SER A C 1
ATOM 798 O O . SER A 1 96 ? -7.377 5.600 21.243 1.00 86.06 96 SER A O 1
ATOM 800 N N . VAL A 1 97 ? -6.664 3.637 22.064 1.00 82.75 97 VAL A N 1
ATOM 801 C CA . VAL A 1 97 ? -5.433 3.575 21.262 1.00 82.75 97 VAL A CA 1
ATOM 802 C C . VAL A 1 97 ? -5.766 3.263 19.805 1.00 82.75 97 VAL A C 1
ATOM 804 O O . VAL A 1 97 ? -5.212 3.889 18.907 1.00 82.75 97 VAL A O 1
ATOM 807 N N . LEU A 1 98 ? -6.713 2.353 19.556 1.00 81.75 98 LEU A N 1
ATOM 808 C CA . LEU A 1 98 ? -7.182 2.040 18.202 1.00 81.75 98 LEU A CA 1
ATOM 809 C C . LEU A 1 98 ? -7.834 3.248 17.519 1.00 81.75 98 LEU A C 1
ATOM 811 O O . LEU A 1 98 ? -7.556 3.513 16.352 1.00 81.75 98 LEU A O 1
ATOM 815 N N . GLN A 1 99 ? -8.649 4.014 18.248 1.00 82.81 99 GLN A N 1
ATOM 816 C CA . GLN A 1 99 ? -9.231 5.252 17.730 1.00 82.81 99 GLN A CA 1
ATOM 817 C C . GLN A 1 99 ? -8.154 6.275 17.378 1.00 82.81 99 GLN A C 1
ATOM 819 O O . GLN A 1 99 ? -8.234 6.895 16.322 1.00 82.81 99 GLN A O 1
ATOM 824 N N . LEU A 1 100 ? -7.119 6.412 18.211 1.00 81.94 100 LEU A N 1
ATOM 825 C CA . LEU A 1 100 ? -5.998 7.298 17.912 1.00 81.94 100 LEU A CA 1
ATOM 826 C C . LEU A 1 100 ? -5.240 6.837 16.658 1.00 81.94 100 LEU A C 1
ATOM 828 O O . LEU A 1 100 ? -4.937 7.659 15.795 1.00 81.94 100 LEU A O 1
ATOM 832 N N . LEU A 1 101 ? -5.002 5.531 16.510 1.00 77.94 101 LEU A N 1
ATOM 833 C CA . LEU A 1 101 ? -4.368 4.961 15.318 1.00 77.94 101 LEU A CA 1
ATOM 834 C C . LEU A 1 101 ? -5.170 5.252 14.046 1.00 77.94 101 LEU A C 1
ATOM 836 O O . LEU A 1 101 ? -4.588 5.712 13.070 1.00 77.94 101 LEU A O 1
ATOM 840 N N . ILE A 1 102 ? -6.488 5.047 14.061 1.00 79.06 102 ILE A N 1
ATOM 841 C CA . ILE A 1 102 ? -7.341 5.273 12.883 1.00 79.06 102 ILE A CA 1
ATOM 842 C C . ILE A 1 102 ? -7.598 6.750 12.615 1.00 79.06 102 ILE A C 1
ATOM 844 O O . ILE A 1 102 ? -7.675 7.145 11.457 1.00 79.06 102 ILE A O 1
ATOM 848 N N . SER A 1 103 ? -7.653 7.595 13.647 1.00 79.44 103 SER A N 1
ATOM 849 C CA . SER A 1 103 ? -7.795 9.047 13.469 1.00 79.44 103 SER A CA 1
ATOM 850 C C . SER A 1 103 ? -6.652 9.661 12.652 1.00 79.44 103 SER A C 1
ATOM 852 O O . SER A 1 103 ? -6.829 10.698 12.019 1.00 79.44 103 SER A O 1
ATOM 854 N N . LYS A 1 104 ? -5.491 8.994 12.611 1.00 74.06 104 LYS A N 1
ATOM 855 C CA . LYS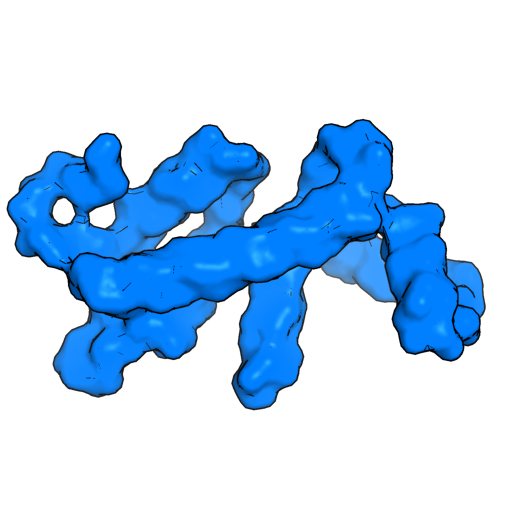 A 1 104 ? -4.352 9.382 11.774 1.00 74.06 104 LYS A CA 1
ATOM 856 C C . LYS A 1 104 ? -4.567 9.081 10.281 1.00 74.06 104 LYS A C 1
ATOM 858 O O . LYS A 1 104 ? -3.918 9.707 9.448 1.00 74.06 104 LYS A O 1
ATOM 863 N N . TYR A 1 105 ? -5.467 8.155 9.949 1.00 71.25 105 TYR A N 1
ATOM 864 C CA . TYR A 1 105 ? -5.768 7.696 8.591 1.00 71.25 105 TYR A CA 1
ATOM 865 C C . TYR A 1 105 ? -7.250 7.929 8.287 1.00 71.25 105 TYR A C 1
ATOM 867 O O . TYR A 1 105 ? -8.026 6.988 8.324 1.00 71.25 105 TYR A O 1
ATOM 875 N N . ASP A 1 106 ? -7.642 9.189 8.078 1.00 68.38 106 ASP A N 1
ATOM 876 C CA . ASP A 1 106 ? -8.929 9.680 7.536 1.00 68.38 106 ASP A CA 1
ATOM 877 C C . ASP A 1 106 ? -10.163 8.738 7.655 1.00 68.38 106 ASP A C 1
ATOM 879 O O . ASP A 1 106 ? -10.862 8.448 6.679 1.00 68.38 106 ASP A O 1
ATOM 883 N N . ASN A 1 107 ? -10.435 8.249 8.875 1.00 67.06 107 ASN A N 1
ATOM 884 C CA . ASN A 1 107 ? -11.517 7.311 9.220 1.00 67.06 107 ASN A CA 1
ATOM 885 C C . ASN A 1 107 ? -11.462 5.921 8.544 1.00 67.06 107 ASN A C 1
ATOM 887 O O . ASN A 1 107 ? -12.497 5.351 8.203 1.00 67.06 107 ASN A O 1
ATOM 891 N N . GLY A 1 108 ? -10.267 5.360 8.373 1.00 75.81 108 GLY A N 1
ATOM 892 C CA . GLY A 1 108 ? -10.029 3.985 7.933 1.00 75.81 108 GLY A CA 1
ATOM 893 C C . GLY A 1 108 ? -8.760 3.867 7.091 1.00 75.81 108 GLY A C 1
ATOM 894 O O . GLY A 1 108 ? -8.429 4.759 6.309 1.00 75.81 108 GLY A O 1
ATOM 895 N N . LEU A 1 109 ? -8.049 2.745 7.211 1.00 82.12 109 LEU A N 1
ATOM 896 C CA . LEU A 1 109 ? -6.884 2.499 6.363 1.00 82.12 109 LEU A CA 1
ATOM 897 C C . LEU A 1 109 ? -7.347 2.022 4.989 1.00 82.12 109 LEU A C 1
ATOM 899 O O . LEU A 1 109 ? -7.772 0.881 4.828 1.00 82.12 109 LEU A O 1
ATOM 903 N N . ASN A 1 110 ? -7.223 2.879 3.979 1.00 85.25 110 ASN A N 1
ATOM 904 C CA . ASN A 1 110 ? -7.320 2.429 2.595 1.00 85.25 110 ASN A CA 1
ATOM 905 C C . ASN A 1 110 ? -6.079 1.605 2.207 1.00 85.25 110 ASN A C 1
ATOM 907 O O . ASN A 1 110 ? -5.046 1.628 2.883 1.00 85.25 110 ASN A O 1
ATOM 911 N N . PHE A 1 111 ? -6.175 0.884 1.091 1.00 83.56 111 PHE A N 1
ATOM 912 C CA . PHE A 1 111 ? -5.085 0.025 0.627 1.00 83.56 111 PHE A CA 1
ATOM 913 C C . PHE A 1 111 ? -3.769 0.795 0.394 1.00 83.56 111 PHE A C 1
ATOM 915 O O . PHE A 1 111 ? -2.700 0.288 0.717 1.00 83.56 111 PHE A O 1
ATOM 922 N N . ASP A 1 112 ? -3.845 2.038 -0.090 1.00 84.88 112 ASP A N 1
ATOM 923 C CA . ASP A 1 112 ? -2.690 2.928 -0.285 1.00 84.88 112 ASP A CA 1
ATOM 924 C C . ASP A 1 112 ? -1.932 3.194 1.029 1.00 84.88 112 ASP A C 1
ATOM 926 O O . ASP A 1 112 ? -0.738 2.914 1.129 1.00 84.88 112 ASP A O 1
ATOM 930 N N . SER A 1 113 ? -2.648 3.628 2.072 1.00 84.25 113 SER A N 1
ATOM 931 C CA . SER A 1 113 ? -2.083 3.880 3.406 1.00 84.25 113 SER A CA 1
ATOM 932 C C . SER A 1 113 ? -1.558 2.598 4.048 1.00 84.25 113 SER A C 1
ATOM 934 O O . SER A 1 113 ? -0.512 2.600 4.693 1.00 84.25 113 SER A O 1
ATOM 936 N N . PHE A 1 114 ? -2.265 1.481 3.856 1.00 83.06 114 PHE A N 1
ATOM 937 C CA . PHE A 1 114 ? -1.847 0.176 4.360 1.00 83.06 114 PHE A CA 1
ATOM 938 C C . PHE A 1 114 ? -0.515 -0.275 3.745 1.00 83.06 114 PHE A C 1
ATOM 940 O O . PHE A 1 114 ? 0.383 -0.710 4.469 1.00 83.06 114 PHE A O 1
ATOM 947 N N . VAL A 1 115 ? -0.360 -0.119 2.427 1.00 84.44 115 VAL A N 1
ATOM 948 C CA . VAL A 1 115 ? 0.892 -0.418 1.722 1.00 84.44 115 VAL A CA 1
ATOM 949 C C . VAL A 1 115 ? 2.003 0.537 2.155 1.00 84.44 115 VAL A C 1
ATOM 951 O O . VAL A 1 115 ? 3.102 0.069 2.439 1.00 84.44 115 VAL A O 1
ATOM 954 N N . GLU A 1 116 ? 1.741 1.843 2.261 1.00 83.69 116 GLU A N 1
ATOM 955 C CA . GLU A 1 116 ? 2.733 2.819 2.737 1.00 83.69 116 GLU A CA 1
ATOM 956 C C . GLU A 1 116 ? 3.260 2.436 4.130 1.00 83.69 116 GLU A C 1
ATOM 958 O O . GLU A 1 116 ? 4.471 2.302 4.319 1.00 83.69 116 GLU A O 1
ATOM 963 N N . CYS A 1 117 ? 2.368 2.168 5.090 1.00 80.38 117 CYS A N 1
ATOM 964 C CA . CYS A 1 117 ? 2.751 1.722 6.431 1.00 80.38 117 CYS A CA 1
ATOM 965 C C . CYS A 1 117 ? 3.542 0.412 6.408 1.00 80.38 117 CYS A C 1
ATOM 967 O O . CYS A 1 117 ? 4.591 0.313 7.044 1.00 80.38 117 CYS A O 1
ATOM 969 N N . GLY A 1 118 ? 3.050 -0.589 5.675 1.00 78.44 118 GLY A N 1
ATOM 970 C CA . GLY A 1 118 ? 3.687 -1.897 5.582 1.00 78.44 118 GLY A CA 1
ATOM 971 C C . GLY A 1 118 ? 5.096 -1.834 4.996 1.00 78.44 118 GLY A C 1
ATOM 972 O O . GLY A 1 118 ? 5.999 -2.524 5.470 1.00 78.44 118 GLY A O 1
ATOM 973 N N . MET A 1 119 ? 5.298 -0.972 4.001 1.00 81.44 119 MET A N 1
ATOM 974 C CA . MET A 1 119 ? 6.596 -0.766 3.369 1.00 81.44 119 MET A CA 1
ATOM 975 C C . MET A 1 119 ? 7.564 0.018 4.253 1.00 81.44 119 MET A C 1
ATOM 977 O O . MET A 1 119 ? 8.734 -0.340 4.289 1.00 81.44 119 MET A O 1
ATOM 981 N N . ILE A 1 120 ? 7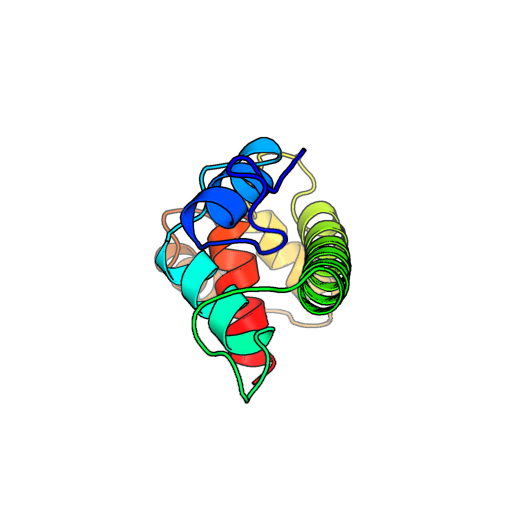.102 1.023 5.006 1.00 77.50 120 ILE A N 1
ATOM 982 C CA . ILE A 1 120 ? 7.952 1.753 5.964 1.00 77.50 120 ILE A CA 1
ATOM 983 C C . ILE A 1 120 ? 8.451 0.828 7.081 1.00 77.50 120 ILE A C 1
ATOM 985 O O . ILE A 1 120 ? 9.605 0.923 7.476 1.00 77.50 120 ILE A O 1
ATOM 989 N N . VAL A 1 121 ? 7.601 -0.074 7.582 1.00 72.44 121 VAL A N 1
ATOM 990 C CA . VAL A 1 121 ? 7.970 -1.015 8.659 1.00 72.44 121 VAL A CA 1
ATOM 991 C C . VAL A 1 121 ? 8.914 -2.120 8.174 1.00 72.44 121 VAL A C 1
ATOM 993 O O . VAL A 1 121 ? 9.661 -2.678 8.971 1.00 72.44 121 VAL A O 1
ATOM 996 N N . LYS A 1 122 ? 8.877 -2.466 6.881 1.00 58.94 122 LYS A N 1
ATOM 997 C CA . LYS A 1 122 ? 9.749 -3.496 6.298 1.00 58.94 122 LYS A CA 1
ATOM 998 C C . LYS A 1 122 ? 11.197 -3.038 6.059 1.00 58.94 122 LYS A C 1
ATOM 1000 O O . LYS A 1 122 ? 12.009 -3.900 5.724 1.00 58.94 122 LYS A O 1
ATOM 1005 N N . VAL A 1 123 ? 11.487 -1.737 6.167 1.00 48.41 123 VAL A N 1
ATOM 1006 C CA . VAL A 1 123 ? 12.828 -1.142 5.981 1.00 48.41 123 VAL A CA 1
ATOM 1007 C C . VAL A 1 123 ? 13.648 -1.216 7.263 1.00 48.41 123 VAL A C 1
ATOM 1009 O O . VAL A 1 123 ? 13.077 -0.969 8.346 1.00 48.41 123 VAL A O 1
#

Sequence (123 aa):
MVDRDRSGFIDEYELQQALSSGYQRFNLRTIRLLMFLFKNPYDSLRIGPMEFAALWSCLGHWRAVFERFDRDRSGKIDLMELRDALYSLGYAIPPSVLQLLISKYDNGLNFDSFVECGMIVKV

Solvent-accessible surface area (backbone atoms only — not comparable to full-atom values): 7070 Å² total; per-residue (Å²): 126,62,59,77,86,70,76,75,43,38,44,67,68,40,48,35,50,56,57,28,71,81,50,74,77,50,53,68,68,48,44,50,50,53,45,65,74,45,32,50,97,89,41,84,80,45,32,42,69,68,36,43,52,53,48,51,51,51,50,50,53,54,44,58,54,47,58,67,36,23,74,86,64,78,66,39,33,39,75,66,33,49,50,51,46,38,44,74,73,73,41,87,73,57,69,70,58,52,50,55,60,33,66,75,35,87,79,25,43,33,66,54,57,48,49,45,52,55,55,61,70,72,102

pLDDT: mean 81.81, std 6.9, range [48.41, 89.19]

Organism: Gossypium barbadense (NCBI:txid3634)

InterPro domains:
  IPR002048 EF-hand domain [PF13202] (2-17)
  IPR002048 EF-hand domain [PF13405] (62-90)
  IPR002048 EF-hand domain [PS50222] (1-25)
  IPR002048 EF-hand domain [PS50222] (57-92)
  IPR002048 EF-hand domain [SM00054] (1-22)
  IPR002048 EF-hand domain [SM00054] (61-89)
  IPR011992 EF-hand domain pair [SSF47473] (2-119)
  IPR018247 EF-Hand 1, calcium-binding site [PS00018] (3-15)
  IPR018247 EF-Hand 1, calcium-binding site [PS00018] (70-82)
  IPR044590 Probable calcium-binding protein CML48/49/50 [PTHR46824] (1-122)

Mean predicted aligned error: 7.01 Å

Foldseek 3Di:
DLPPVPPQWHFLVSQQCVVCVVAPRADSVLSLLLLQVQPDPVDRGTHHPVSVVVSVVVLVVLVVVVCVLPVVVPQFRALVSVCVSCVVVVDRDDSVVSCVVCVVPPGTHHSNNSSVVVSVVVD

Nearest PDB structures (foldseek):
  5gqq-assembly1_C  TM=8.402E-01  e=8.963E-09  Homo sapiens
  3aak-assembly1_A-2  TM=8.534E-01  e=1.438E-08  Homo sapiens
  5jjg-assembly1_A-2  TM=8.234E-01  e=1.933E-08  Mus musculus
  4zcu-assembly1_A  TM=5.084E-01  e=6.764E-05  Homo sapiens
  4zcu-assembly3_C  TM=5.051E-01  e=4.487E-04  Homo sapiens

Secondary structure (DSSP, 8-state):
---SS-SSSB-HHHHHHHHHTSSSPPPHHHHHHHHHHHSBTTBSS-B-HHHHHHHHHHHHHHHHHHHHH-SS-SSEE-HHHHHHHHHHTT----HHHHHHHHHTTTTSEEHHHHHHHHHHHT-

Radius of gyration: 15.99 Å; Cα contacts (8 Å, |Δi|>4): 125; chains: 1; bounding box: 39×22×49 Å